Protein AF-A0A2P8GC19-F1 (afdb_monomer_lite)

Foldseek 3Di:
DDDDDDDDPPPDDDDDPVPPPVPPFDDKFPKAWFWKFWDAFFADWPAGKTKIWTPDDDPQWDWDQDPVPGITTIETEGPDDPVRNDGPDIFGWIWIAGSVVCVRTPHDDDGDPRRPDTRYIYGDDTDPDHGD

Sequence (132 aa):
MNMKKHIMPIALGLLALISCKKDKTEPVSEIQCIPAVYLTQYCPTKTETHLVRLLRPTPHATRMEGGSQGEFYVAAVINLPQSLIKRDTIFQLQFHYDPEAEQQNKAVGYCNANIAPAKMVVYDGVSESECP

Organism: NCBI:txid1591085

Structure (mmCIF, N/CA/C/O backbone):
data_AF-A0A2P8GC19-F1
#
_entry.id   AF-A0A2P8GC19-F1
#
loop_
_atom_site.group_PDB
_atom_site.id
_atom_site.type_symbol
_atom_site.label_atom_id
_atom_site.label_alt_id
_atom_site.label_comp_id
_atom_site.label_asym_id
_atom_site.label_entity_id
_atom_site.label_seq_id
_atom_site.pdbx_PDB_ins_code
_atom_site.Cartn_x
_atom_site.Cartn_y
_atom_site.Cartn_z
_atom_site.occupancy
_atom_site.B_iso_or_equiv
_atom_site.auth_seq_id
_atom_site.auth_comp_id
_atom_site.auth_asym_id
_atom_site.auth_atom_id
_atom_site.pdbx_PDB_model_num
ATOM 1 N N . MET A 1 1 ? -23.310 72.556 46.664 1.00 40.69 1 MET A N 1
ATOM 2 C CA . MET A 1 1 ? -21.852 72.636 46.439 1.00 40.69 1 MET A CA 1
ATOM 3 C C . MET A 1 1 ? -21.411 71.355 45.754 1.00 40.69 1 MET A C 1
ATOM 5 O O . MET A 1 1 ? -21.864 70.291 46.147 1.00 40.69 1 MET A O 1
ATOM 9 N N . ASN A 1 2 ? -20.648 71.511 44.674 1.00 38.38 2 ASN A N 1
ATOM 10 C CA . ASN A 1 2 ? -20.207 70.491 43.721 1.00 38.38 2 ASN A CA 1
ATOM 11 C C . ASN A 1 2 ? -19.655 69.210 44.352 1.00 38.38 2 ASN A C 1
ATOM 13 O O . ASN A 1 2 ? -18.828 69.306 45.247 1.00 38.38 2 ASN A O 1
ATOM 17 N N . MET A 1 3 ? -19.927 68.060 43.729 1.00 40.34 3 MET A N 1
ATOM 18 C CA . MET A 1 3 ? -18.849 67.117 43.426 1.00 40.34 3 MET A CA 1
ATOM 19 C C . MET A 1 3 ? -19.140 66.364 42.123 1.00 40.34 3 MET A C 1
ATOM 21 O O . MET A 1 3 ? -20.207 65.792 41.911 1.00 40.34 3 MET A O 1
ATOM 25 N N . LYS A 1 4 ? -18.172 66.489 41.214 1.00 42.19 4 LYS A N 1
ATOM 26 C CA . LYS A 1 4 ? -18.162 66.032 39.825 1.00 42.19 4 LYS A CA 1
ATOM 27 C C . LYS A 1 4 ? -18.142 64.503 39.763 1.00 42.19 4 LYS A C 1
ATOM 29 O O . LYS A 1 4 ? -17.325 63.869 40.423 1.00 42.19 4 LYS A O 1
ATOM 34 N N . LYS A 1 5 ? -18.995 63.922 38.915 1.00 53.16 5 LYS A N 1
ATOM 35 C CA . LYS A 1 5 ? -18.916 62.514 38.506 1.00 53.16 5 LYS A CA 1
ATOM 36 C C . LYS A 1 5 ? -17.783 62.366 37.487 1.00 53.16 5 LYS A C 1
ATOM 38 O O . LYS A 1 5 ? -17.932 62.785 36.344 1.00 53.16 5 LYS A O 1
ATOM 43 N N . HIS A 1 6 ? -16.658 61.794 37.903 1.00 49.38 6 HIS A N 1
ATOM 44 C CA . HIS A 1 6 ? -15.614 61.335 36.989 1.00 49.38 6 HIS A CA 1
ATOM 45 C C . HIS A 1 6 ? -15.958 59.915 36.528 1.00 49.38 6 HIS A C 1
ATOM 47 O O . HIS A 1 6 ? -15.867 58.966 37.300 1.00 49.38 6 HIS A O 1
ATOM 53 N N . ILE A 1 7 ? -16.397 59.785 35.275 1.00 56.47 7 ILE A N 1
ATOM 54 C CA . ILE A 1 7 ? -16.545 58.499 34.589 1.00 56.47 7 ILE A CA 1
ATOM 55 C C . ILE A 1 7 ? -15.191 58.206 33.938 1.00 56.47 7 ILE A C 1
ATOM 57 O O . ILE A 1 7 ? -14.804 58.873 32.983 1.00 56.47 7 ILE A O 1
ATOM 61 N N . MET A 1 8 ? -14.457 57.248 34.495 1.00 49.53 8 MET A N 1
ATOM 62 C CA . MET A 1 8 ? -13.210 56.725 33.940 1.00 49.53 8 MET A CA 1
ATOM 63 C C . MET A 1 8 ? -13.541 55.409 33.225 1.00 49.53 8 MET A C 1
ATOM 65 O O . MET A 1 8 ? -13.888 54.442 33.904 1.00 49.53 8 MET A O 1
ATOM 69 N N .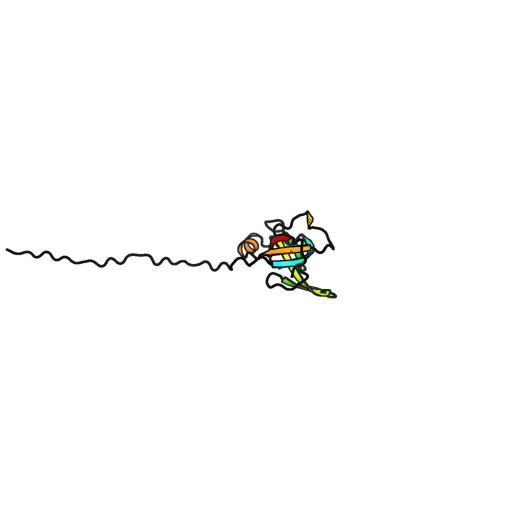 PRO A 1 9 ? -13.493 55.331 31.883 1.00 55.16 9 PRO A N 1
ATOM 70 C CA . PRO A 1 9 ? -13.607 54.052 31.204 1.00 55.16 9 PRO A CA 1
ATOM 71 C C . PRO A 1 9 ? -12.276 53.311 31.367 1.00 55.16 9 PRO A C 1
ATOM 73 O O . PRO A 1 9 ? -11.280 53.627 30.719 1.00 55.16 9 PRO A O 1
ATOM 76 N N . ILE A 1 10 ? -12.254 52.337 32.277 1.00 59.97 10 ILE A N 1
ATOM 77 C CA . ILE A 1 10 ? -11.182 51.348 32.359 1.00 59.97 10 ILE A CA 1
ATOM 78 C C . ILE A 1 10 ? -11.275 50.499 31.090 1.00 59.97 10 ILE A C 1
ATOM 80 O O . ILE A 1 10 ? -12.208 49.717 30.913 1.00 59.97 10 ILE A O 1
ATOM 84 N N . ALA A 1 11 ? -10.305 50.687 30.199 1.00 56.16 11 ALA A N 1
ATOM 85 C CA . ALA A 1 11 ? -10.020 49.777 29.107 1.00 56.16 11 ALA A CA 1
ATOM 86 C C . ALA A 1 11 ? -9.625 48.417 29.701 1.00 56.16 11 ALA A C 1
ATOM 88 O O . ALA A 1 11 ? -8.481 48.212 30.1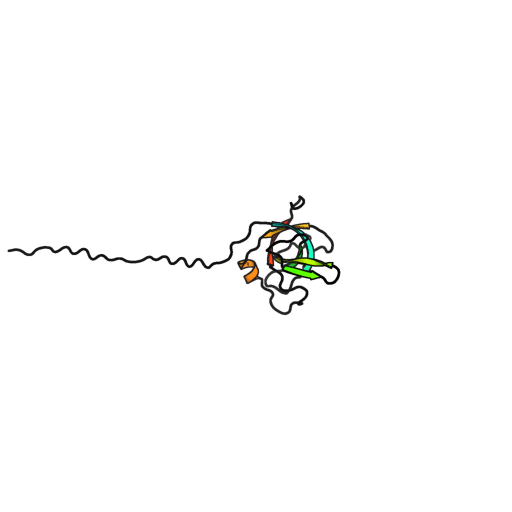01 1.00 56.16 11 ALA A O 1
ATOM 89 N N . LEU A 1 12 ? -10.584 47.497 29.792 1.00 55.00 12 LEU A N 1
ATOM 90 C CA . LEU A 1 12 ? -10.322 46.099 30.110 1.00 55.00 12 LEU A CA 1
ATOM 91 C C . LEU A 1 12 ? -10.239 45.329 28.791 1.00 55.00 12 LEU A C 1
ATOM 93 O O . LEU A 1 12 ? -11.219 44.789 28.284 1.00 55.00 12 LEU A O 1
ATOM 97 N N . GLY A 1 13 ? -9.040 45.334 28.210 1.00 58.22 13 GLY A N 1
ATOM 98 C CA . GLY A 1 13 ? -8.664 44.329 27.232 1.00 58.22 13 GLY A CA 1
ATOM 99 C C . GLY A 1 13 ? -8.640 42.973 27.924 1.00 58.22 13 GLY A C 1
ATOM 100 O O . GLY A 1 13 ? -7.875 42.780 28.864 1.00 58.22 13 GLY A O 1
ATOM 101 N N . LEU A 1 14 ? -9.467 42.036 27.469 1.00 52.69 14 LEU A N 1
ATOM 102 C CA . LEU A 1 14 ? -9.323 40.637 27.837 1.00 52.69 14 LEU A CA 1
ATOM 103 C C . LEU A 1 14 ? -9.653 39.731 26.648 1.00 52.69 14 LEU A C 1
ATOM 105 O O . LEU A 1 14 ? -10.784 39.662 26.186 1.00 52.69 14 LEU A O 1
ATOM 109 N N . LEU A 1 15 ? -8.599 39.027 26.231 1.00 54.28 15 LEU A N 1
ATOM 110 C CA . LEU A 1 15 ? -8.582 37.626 25.827 1.00 54.28 15 LEU A CA 1
ATOM 111 C C . LEU A 1 15 ? -9.535 37.177 24.710 1.00 54.28 15 LEU A C 1
ATOM 113 O O . LEU A 1 15 ? -10.688 36.845 24.944 1.00 54.28 15 LEU A O 1
ATOM 117 N N . ALA A 1 16 ? -8.947 36.908 23.545 1.00 54.78 16 ALA A N 1
ATOM 118 C CA . ALA A 1 16 ? -8.634 35.521 23.196 1.00 54.78 16 ALA A CA 1
ATOM 119 C C . ALA A 1 16 ? -7.670 35.503 22.002 1.00 54.78 16 ALA A C 1
ATOM 121 O O . ALA A 1 16 ? -8.078 35.496 20.843 1.00 54.78 16 ALA A O 1
ATOM 122 N N . LEU A 1 17 ? -6.365 35.453 22.282 1.00 54.84 17 LEU A N 1
ATOM 123 C CA . LEU A 1 17 ? -5.440 34.816 21.350 1.00 54.84 17 LEU A CA 1
ATOM 124 C C . LEU A 1 17 ? -5.803 33.331 21.361 1.00 54.84 17 LEU A C 1
ATOM 126 O O . LEU A 1 17 ? -5.276 32.557 22.158 1.00 54.84 17 LEU A O 1
ATOM 130 N N . ILE A 1 18 ? -6.758 32.956 20.510 1.00 56.91 18 ILE A N 1
ATOM 131 C CA . ILE A 1 18 ? -7.011 31.571 20.134 1.00 56.91 18 ILE A CA 1
ATOM 132 C C . ILE A 1 18 ? -5.753 31.144 19.384 1.00 56.91 18 ILE A C 1
ATOM 134 O O . ILE A 1 18 ? -5.638 31.271 18.167 1.00 56.91 18 ILE A O 1
ATOM 138 N N . SER A 1 19 ? -4.745 30.726 20.144 1.00 53.16 19 SER A N 1
ATOM 139 C CA . SER A 1 19 ? -3.579 30.046 19.618 1.00 53.16 19 SER A CA 1
ATOM 140 C C . SER A 1 19 ? -4.069 28.677 19.158 1.00 53.16 19 SER A C 1
ATOM 142 O O . SER A 1 19 ? -3.945 27.680 19.863 1.00 53.16 19 SER A O 1
ATOM 144 N N . CYS A 1 20 ? -4.682 28.636 17.972 1.00 56.41 20 CYS A N 1
ATOM 145 C CA . CYS A 1 20 ? -4.744 27.430 17.171 1.00 56.41 20 CYS A CA 1
ATOM 146 C C . CYS A 1 20 ? -3.296 27.074 16.842 1.00 56.41 20 CYS A C 1
ATOM 148 O O . CYS A 1 20 ? -2.780 27.403 15.773 1.00 56.41 20 CYS A O 1
ATOM 150 N N . LYS A 1 21 ? -2.619 26.393 17.768 1.00 47.88 21 LYS A N 1
ATOM 151 C CA . LYS A 1 21 ? -1.587 25.448 17.376 1.00 47.88 21 LYS A CA 1
ATOM 152 C C . LYS A 1 21 ? -2.314 24.419 16.520 1.00 47.88 21 LYS A C 1
ATOM 154 O O . LYS A 1 21 ? -2.884 23.469 17.038 1.00 47.88 21 LYS A O 1
ATOM 159 N N . LYS A 1 22 ? -2.383 24.678 15.212 1.00 48.78 22 LYS A N 1
ATOM 160 C CA . LYS A 1 22 ? -2.577 23.623 14.227 1.00 48.78 22 LYS A CA 1
ATOM 161 C C . LYS A 1 22 ? -1.409 22.683 14.468 1.00 48.78 22 LYS A C 1
ATOM 163 O O . LYS A 1 22 ? -0.287 22.997 14.066 1.00 48.78 22 LYS A O 1
ATOM 168 N N . ASP A 1 23 ? -1.664 21.610 15.212 1.00 53.72 23 ASP A N 1
ATOM 169 C CA . ASP A 1 23 ? -0.852 20.412 15.108 1.00 53.72 23 ASP A CA 1
ATOM 170 C C . ASP A 1 23 ? -0.702 20.167 13.613 1.00 53.72 23 ASP A C 1
ATOM 172 O O . ASP A 1 23 ? -1.688 20.091 12.874 1.00 53.72 23 ASP A O 1
ATOM 176 N N . LYS A 1 24 ? 0.538 20.246 13.135 1.00 53.34 24 LYS A N 1
ATOM 177 C CA . LYS A 1 24 ? 0.861 20.093 11.720 1.00 53.34 24 LYS A CA 1
ATOM 178 C C . LYS A 1 24 ? 0.821 18.604 11.400 1.00 53.34 24 LYS A C 1
ATOM 180 O O . LYS A 1 24 ? 1.842 18.026 11.049 1.00 53.34 24 LYS A O 1
ATOM 185 N N . THR A 1 25 ? -0.336 17.983 11.584 1.00 62.44 25 THR A N 1
ATOM 186 C CA . THR A 1 25 ? -0.601 16.679 10.996 1.00 62.44 25 THR A CA 1
ATOM 187 C C . THR A 1 25 ? -0.601 16.905 9.493 1.00 62.44 25 THR A C 1
ATOM 189 O O . THR A 1 25 ? -1.288 17.804 8.996 1.00 62.44 25 THR A O 1
ATOM 192 N N . GLU A 1 26 ? 0.255 16.176 8.780 1.00 78.56 26 GLU A N 1
ATOM 193 C CA . GLU A 1 26 ? 0.230 16.180 7.320 1.00 78.56 26 GLU A CA 1
ATOM 194 C C . GLU A 1 26 ? -1.203 15.860 6.846 1.00 78.56 26 GLU A C 1
ATOM 196 O O . GLU A 1 26 ? -1.919 15.105 7.510 1.00 78.56 26 GLU A O 1
ATOM 201 N N . PRO A 1 27 ? -1.683 16.478 5.757 1.00 87.56 27 PRO A N 1
ATOM 202 C CA . PRO A 1 27 ? -3.030 16.207 5.282 1.00 87.56 27 PRO A CA 1
ATOM 203 C C . PRO A 1 27 ? -3.130 14.775 4.747 1.00 87.56 27 PRO A C 1
ATOM 205 O O . PRO A 1 27 ? -2.181 14.256 4.155 1.00 87.56 27 PRO A O 1
ATOM 208 N N . VAL A 1 28 ? -4.313 14.181 4.901 1.00 92.88 28 VAL A N 1
ATOM 209 C CA . VAL A 1 28 ? -4.697 12.968 4.173 1.00 92.88 28 VAL A CA 1
ATOM 210 C C . VAL A 1 28 ? -4.574 13.243 2.672 1.00 92.88 28 VAL A C 1
ATOM 212 O O . VAL A 1 28 ? -5.027 14.288 2.195 1.00 92.88 28 VAL A O 1
ATOM 215 N N . SER A 1 29 ? -3.920 12.346 1.934 1.00 94.88 29 SER A N 1
ATOM 216 C CA . SER A 1 29 ? -3.761 12.508 0.488 1.00 94.88 29 SER A CA 1
ATOM 217 C C . SER A 1 29 ? -5.080 12.280 -0.249 1.00 94.88 29 SER A C 1
ATOM 219 O O . SER A 1 29 ? -5.991 11.626 0.251 1.00 94.88 29 SER A O 1
ATOM 221 N N . GLU A 1 30 ? -5.153 12.741 -1.495 1.00 96.38 30 GLU A N 1
ATOM 222 C CA . GLU A 1 30 ? -6.181 12.262 -2.421 1.00 96.38 30 GLU A CA 1
ATOM 223 C C . GLU A 1 30 ? -6.022 10.754 -2.681 1.00 96.38 30 GLU A C 1
ATOM 225 O O . GLU A 1 30 ? -4.926 10.194 -2.52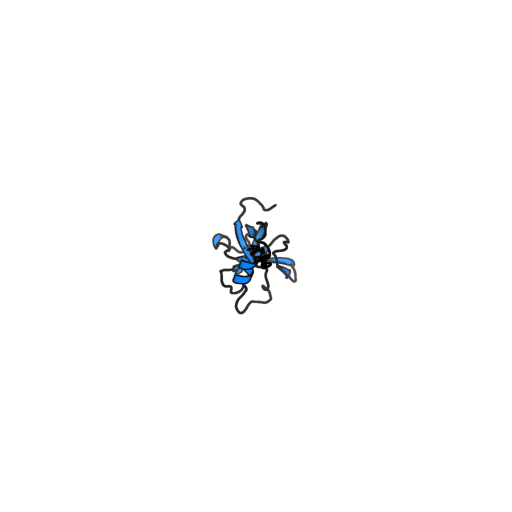3 1.00 96.38 30 GLU A O 1
ATOM 230 N N . ILE A 1 31 ? -7.118 10.111 -3.096 1.00 97.12 31 ILE A N 1
ATOM 231 C CA . ILE A 1 31 ? -7.130 8.699 -3.488 1.00 97.12 31 ILE A CA 1
ATOM 232 C C . ILE A 1 31 ? -6.324 8.531 -4.779 1.00 97.12 31 ILE A C 1
ATOM 234 O O . ILE A 1 31 ? -6.563 9.207 -5.779 1.00 97.12 31 ILE A O 1
ATOM 238 N N . GLN A 1 32 ? -5.392 7.587 -4.770 1.00 97.62 32 GLN A N 1
ATOM 239 C CA . GLN A 1 32 ? -4.599 7.171 -5.920 1.00 97.62 32 GLN A CA 1
ATOM 240 C C . GLN A 1 32 ? -5.053 5.808 -6.412 1.00 97.62 32 GLN A C 1
ATOM 242 O O . GLN A 1 32 ? -5.427 4.952 -5.620 1.00 97.62 32 GLN A O 1
ATOM 247 N N . CYS A 1 33 ? -4.965 5.599 -7.726 1.00 98.12 33 CYS A N 1
ATOM 248 C CA . CYS A 1 33 ? -5.183 4.308 -8.366 1.00 98.12 33 CYS A CA 1
ATOM 249 C C . CYS A 1 33 ? -3.855 3.814 -8.947 1.00 98.12 33 CYS A C 1
ATOM 251 O O . CYS A 1 33 ? -3.283 4.459 -9.833 1.00 98.12 33 CYS A O 1
ATOM 253 N N . ILE A 1 34 ? -3.345 2.677 -8.472 1.00 98.00 34 ILE A N 1
ATOM 254 C CA . ILE A 1 34 ? -2.111 2.080 -8.995 1.00 98.00 34 ILE A CA 1
ATOM 255 C C . ILE A 1 34 ? -2.276 0.563 -9.157 1.00 98.00 34 ILE A C 1
ATOM 257 O O . ILE A 1 34 ? -2.712 -0.102 -8.217 1.00 98.00 34 ILE A O 1
ATOM 261 N N . PRO A 1 35 ? -1.881 -0.020 -10.306 1.00 97.50 35 PRO A N 1
ATOM 262 C CA . PRO A 1 35 ? -1.836 -1.466 -10.446 1.00 97.50 35 PRO A CA 1
ATOM 263 C C . PRO A 1 35 ? -0.818 -2.052 -9.462 1.00 97.50 35 PRO A C 1
ATOM 265 O O . PRO A 1 35 ? 0.327 -1.598 -9.381 1.00 97.50 35 PRO A O 1
ATOM 268 N N . ALA A 1 36 ? -1.239 -3.057 -8.703 1.00 97.38 36 ALA A N 1
ATOM 269 C CA . ALA A 1 36 ? -0.472 -3.635 -7.612 1.00 97.38 36 ALA A CA 1
ATOM 270 C C . ALA A 1 36 ? -0.511 -5.165 -7.637 1.00 97.38 36 ALA A C 1
ATOM 272 O O . ALA A 1 36 ? -1.434 -5.771 -8.179 1.00 97.38 36 ALA A O 1
ATOM 273 N N . VAL A 1 37 ? 0.498 -5.782 -7.023 1.00 96.25 37 VAL A N 1
ATOM 274 C CA . VAL A 1 37 ? 0.578 -7.232 -6.807 1.00 96.25 37 VAL A CA 1
ATOM 275 C C . VAL A 1 37 ? 0.781 -7.497 -5.325 1.00 96.25 37 VAL A C 1
ATOM 277 O O . VAL A 1 37 ? 1.656 -6.899 -4.693 1.00 96.25 37 VAL A O 1
ATOM 280 N N . TYR A 1 38 ? -0.004 -8.413 -4.763 1.00 96.25 38 TYR A N 1
ATOM 281 C CA . TYR A 1 38 ? 0.190 -8.864 -3.390 1.00 96.25 38 TYR A CA 1
ATOM 282 C C . TYR A 1 38 ? 1.508 -9.638 -3.256 1.00 96.25 38 TYR A C 1
ATOM 284 O O . TYR A 1 38 ? 1.763 -10.573 -4.017 1.00 96.25 38 TYR A O 1
ATOM 292 N N . LEU A 1 39 ? 2.324 -9.280 -2.262 1.00 92.75 39 LEU A N 1
ATOM 293 C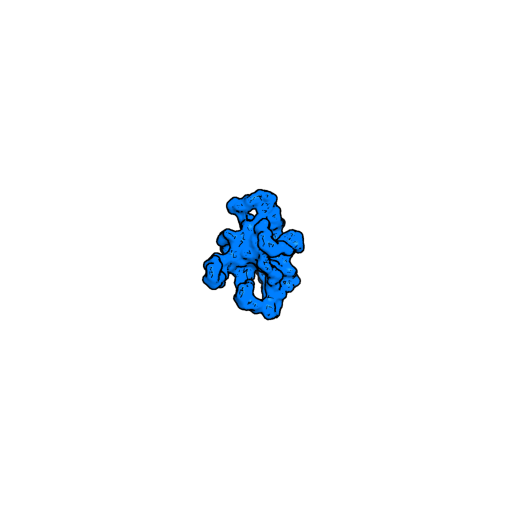 CA . LEU A 1 39 ? 3.565 -9.992 -1.959 1.00 92.75 39 LEU A CA 1
ATOM 294 C C . LEU A 1 39 ? 3.381 -10.924 -0.760 1.00 92.75 39 LEU A C 1
ATOM 296 O O . LEU A 1 39 ? 3.573 -12.139 -0.854 1.00 92.75 39 LEU A O 1
ATOM 300 N N . THR A 1 40 ? 3.039 -10.344 0.388 1.00 93.00 40 THR A N 1
ATOM 301 C CA . THR A 1 40 ? 3.012 -11.050 1.671 1.00 93.00 40 THR A CA 1
ATOM 302 C C . THR A 1 40 ? 2.219 -10.263 2.713 1.00 93.00 40 THR A C 1
ATOM 304 O O . THR A 1 40 ? 1.916 -9.086 2.531 1.00 93.00 40 THR A O 1
ATOM 307 N N . GLN A 1 41 ? 1.896 -10.894 3.840 1.00 93.31 41 GLN A N 1
ATOM 308 C CA . GLN A 1 41 ? 1.537 -10.168 5.053 1.00 93.31 41 GLN A CA 1
ATOM 309 C C . GLN A 1 41 ? 2.714 -9.279 5.474 1.00 93.31 41 GLN A C 1
ATOM 311 O O . GLN A 1 41 ? 3.875 -9.686 5.356 1.00 93.31 41 GLN A O 1
ATOM 316 N N . TYR A 1 42 ? 2.412 -8.058 5.912 1.00 92.81 42 TYR A N 1
ATOM 317 C CA . TYR A 1 42 ? 3.419 -7.128 6.408 1.00 92.81 42 TYR A CA 1
ATOM 318 C C . TYR A 1 42 ? 3.874 -7.508 7.826 1.00 92.81 42 TYR A C 1
ATOM 320 O O . TYR A 1 42 ? 3.396 -8.484 8.409 1.00 92.81 42 TYR A O 1
ATOM 328 N N . CYS A 1 43 ? 4.815 -6.738 8.380 1.00 90.81 43 CYS A N 1
ATOM 329 C CA . CYS A 1 43 ? 5.229 -6.836 9.776 1.00 90.81 43 CYS A CA 1
ATOM 330 C C . CYS A 1 43 ? 4.015 -6.915 10.726 1.00 90.81 43 CYS A C 1
ATOM 332 O O . CYS A 1 43 ? 2.949 -6.373 10.404 1.00 90.81 43 CYS A O 1
ATOM 334 N N . PRO A 1 44 ? 4.172 -7.494 11.931 1.00 91.19 44 PRO A N 1
ATOM 335 C CA . PRO A 1 44 ? 3.128 -7.406 12.940 1.00 91.19 44 PRO A CA 1
ATOM 336 C C . PRO A 1 44 ? 2.817 -5.931 13.219 1.00 91.19 44 PRO A C 1
ATOM 338 O O . PRO A 1 44 ? 3.710 -5.109 13.407 1.00 91.19 44 PRO A O 1
ATOM 341 N N . THR A 1 45 ? 1.543 -5.586 13.163 1.00 92.75 45 THR A N 1
ATOM 342 C CA . THR A 1 45 ? 1.008 -4.221 13.235 1.00 92.75 45 THR A CA 1
ATOM 343 C C . THR A 1 45 ? -0.286 -4.274 14.045 1.00 92.75 45 THR A C 1
ATOM 345 O O . THR A 1 45 ? -0.802 -5.357 14.329 1.00 92.75 45 THR A O 1
ATOM 348 N N . LYS A 1 46 ? -0.804 -3.118 14.476 1.00 92.00 46 LYS A N 1
ATOM 349 C CA . LYS A 1 46 ? -2.052 -3.069 15.257 1.00 92.00 46 LYS A CA 1
ATOM 350 C C . LYS A 1 46 ? -3.255 -3.579 14.455 1.00 92.00 46 LYS A C 1
ATOM 352 O O . LYS A 1 46 ? -4.130 -4.231 15.019 1.00 92.00 46 LYS A O 1
ATOM 357 N N . THR A 1 47 ? -3.276 -3.282 13.161 1.00 92.69 47 THR A N 1
ATOM 358 C CA . THR A 1 47 ? -4.308 -3.710 12.213 1.00 92.69 47 THR A CA 1
ATOM 359 C C . THR A 1 47 ? -3.684 -4.616 11.167 1.00 92.69 47 THR A C 1
ATOM 361 O O . THR A 1 47 ? -2.524 -4.425 10.810 1.00 92.69 47 THR A O 1
ATOM 364 N N . GLU A 1 48 ? -4.445 -5.584 10.655 1.00 91.38 48 GLU A N 1
ATOM 365 C CA . GLU A 1 48 ? -3.975 -6.445 9.574 1.00 91.38 48 GLU A CA 1
ATOM 366 C C . GLU A 1 48 ? -3.481 -5.598 8.388 1.00 91.38 48 GLU A C 1
ATOM 368 O O . GLU A 1 48 ? -4.208 -4.774 7.824 1.00 91.38 48 GLU A O 1
ATOM 373 N N . THR A 1 49 ? -2.203 -5.779 8.060 1.00 95.44 49 THR A N 1
ATOM 374 C CA . THR A 1 49 ? -1.499 -4.999 7.047 1.00 95.44 49 THR A CA 1
ATOM 375 C C . THR A 1 49 ? -0.778 -5.943 6.096 1.00 95.44 49 THR A C 1
ATOM 377 O O . THR A 1 49 ? -0.157 -6.925 6.514 1.00 95.44 49 THR A O 1
ATOM 380 N N . HIS A 1 50 ? -0.821 -5.631 4.805 1.00 95.75 50 HIS A N 1
ATOM 381 C CA . HIS A 1 50 ? -0.244 -6.457 3.751 1.00 95.75 50 HIS A CA 1
ATOM 382 C C . HIS A 1 50 ? 0.752 -5.671 2.914 1.00 95.75 50 HIS A C 1
ATOM 384 O O . HIS A 1 50 ? 0.507 -4.526 2.558 1.00 95.75 50 HIS A O 1
ATOM 390 N N . LEU A 1 51 ? 1.874 -6.292 2.568 1.00 95.38 51 LEU A N 1
ATOM 391 C CA . LEU A 1 51 ? 2.843 -5.702 1.662 1.00 95.38 51 LEU A CA 1
ATOM 392 C C . LEU A 1 51 ? 2.428 -5.986 0.218 1.00 95.38 51 LEU A C 1
ATOM 394 O O . LEU A 1 51 ? 2.262 -7.145 -0.182 1.00 95.38 51 LEU A O 1
ATOM 398 N N . VAL A 1 52 ? 2.318 -4.927 -0.574 1.00 96.25 52 VAL A N 1
ATOM 399 C CA . VAL A 1 52 ? 2.067 -5.004 -2.014 1.00 96.25 52 VAL A CA 1
ATOM 400 C C . VAL A 1 52 ? 3.222 -4.368 -2.776 1.00 96.25 52 VAL A C 1
ATOM 402 O O . VAL A 1 52 ? 3.841 -3.413 -2.304 1.00 96.25 52 VAL A O 1
ATOM 405 N N . ARG A 1 53 ? 3.497 -4.878 -3.976 1.00 95.31 53 ARG A N 1
ATOM 406 C CA . ARG A 1 53 ? 4.328 -4.196 -4.966 1.00 95.31 53 ARG A CA 1
ATOM 407 C C . ARG A 1 53 ? 3.437 -3.285 -5.789 1.00 95.31 53 ARG A C 1
ATOM 409 O O . ARG A 1 53 ? 2.503 -3.763 -6.426 1.00 95.31 53 ARG A O 1
ATOM 416 N N . LEU A 1 54 ? 3.763 -2.003 -5.819 1.00 96.75 54 LEU A N 1
ATOM 417 C CA . LEU A 1 54 ? 3.149 -1.037 -6.715 1.00 96.75 54 LEU A CA 1
ATOM 418 C C . LEU A 1 54 ? 3.897 -1.071 -8.048 1.00 96.75 54 LEU A C 1
ATOM 420 O O . LEU A 1 54 ? 5.124 -0.968 -8.090 1.00 96.75 54 LEU A O 1
ATOM 424 N N . LEU A 1 55 ? 3.163 -1.247 -9.146 1.00 95.50 55 LEU A N 1
ATOM 425 C CA . LEU A 1 55 ? 3.751 -1.353 -10.485 1.00 95.50 55 LEU A CA 1
ATOM 426 C C . LEU A 1 55 ? 4.056 0.019 -11.107 1.00 95.50 55 LEU A C 1
ATOM 428 O O . LEU A 1 55 ? 4.512 0.089 -12.245 1.00 95.50 55 LEU A O 1
ATOM 432 N N . ARG A 1 56 ? 3.830 1.107 -10.358 1.00 94.94 56 ARG A N 1
ATOM 433 C CA . ARG A 1 56 ? 4.181 2.482 -10.728 1.00 94.94 56 ARG A CA 1
ATOM 434 C C . ARG A 1 56 ? 4.721 3.256 -9.522 1.00 94.94 56 ARG A C 1
ATOM 436 O O . ARG A 1 56 ? 4.320 2.960 -8.394 1.00 94.94 56 ARG A O 1
ATOM 443 N N . PRO A 1 57 ? 5.613 4.238 -9.741 1.00 94.62 57 PRO A N 1
ATOM 444 C CA . PRO A 1 57 ? 6.138 5.078 -8.672 1.00 94.62 57 PRO A CA 1
ATOM 445 C C . PRO A 1 57 ? 5.048 5.964 -8.057 1.00 94.62 57 PRO A C 1
ATOM 447 O O . PRO A 1 57 ? 4.162 6.458 -8.749 1.00 94.62 57 PRO A O 1
ATOM 450 N N . THR A 1 58 ? 5.154 6.211 -6.753 1.00 94.88 58 THR A N 1
ATOM 451 C CA . THR A 1 58 ? 4.323 7.172 -6.011 1.00 94.88 58 THR A CA 1
ATOM 452 C C . THR A 1 58 ? 5.096 7.685 -4.794 1.00 94.88 58 THR A C 1
ATOM 454 O O . THR A 1 58 ? 5.891 6.931 -4.219 1.00 94.88 58 THR A O 1
ATOM 457 N N . PRO A 1 59 ? 4.882 8.942 -4.354 1.00 95.12 59 PRO A N 1
ATOM 458 C CA . PRO A 1 59 ? 5.467 9.444 -3.113 1.00 95.12 59 PRO A CA 1
ATOM 459 C C . PRO A 1 59 ? 5.023 8.668 -1.863 1.00 95.12 59 PRO A C 1
ATOM 461 O O . PRO A 1 59 ? 5.672 8.805 -0.828 1.00 95.12 59 PRO A O 1
ATOM 464 N N . HIS A 1 60 ? 3.971 7.845 -1.932 1.00 96.00 60 HIS A N 1
ATOM 465 C CA . HIS A 1 60 ? 3.481 7.036 -0.803 1.00 96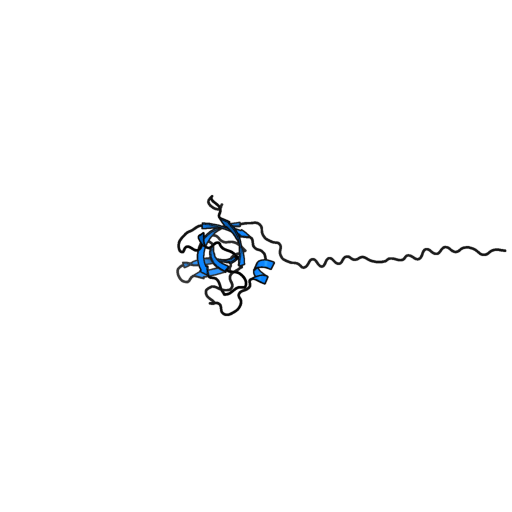.00 60 HIS A CA 1
ATOM 466 C C . HIS A 1 60 ? 3.962 5.581 -0.839 1.00 96.00 60 HIS A C 1
ATOM 468 O O . HIS A 1 60 ? 3.430 4.733 -0.132 1.00 96.00 60 HIS A O 1
ATOM 474 N N . ALA A 1 61 ? 4.994 5.296 -1.634 1.00 95.50 61 ALA A N 1
ATOM 475 C CA . ALA A 1 61 ? 5.688 4.018 -1.632 1.00 95.50 61 ALA A CA 1
ATOM 476 C C . ALA A 1 61 ? 7.074 4.137 -0.999 1.00 95.50 61 ALA A C 1
ATOM 478 O O . ALA A 1 61 ? 7.731 5.179 -1.074 1.00 95.50 61 ALA A O 1
ATOM 479 N N . THR A 1 62 ? 7.561 3.027 -0.455 1.00 94.62 62 THR A N 1
ATOM 480 C CA . THR A 1 62 ? 8.989 2.832 -0.210 1.00 94.62 62 THR A CA 1
ATOM 481 C C . THR A 1 62 ? 9.630 2.282 -1.476 1.00 94.62 62 THR A C 1
ATOM 483 O O . THR A 1 62 ? 9.206 1.255 -2.007 1.00 94.62 62 THR A O 1
ATOM 486 N N . ARG A 1 63 ? 10.680 2.954 -1.948 1.00 92.62 63 ARG A N 1
ATOM 487 C CA . ARG A 1 63 ? 11.552 2.434 -3.002 1.00 92.62 63 ARG A CA 1
ATOM 488 C C . ARG A 1 63 ? 12.516 1.410 -2.408 1.00 92.62 63 ARG A C 1
ATOM 490 O O . ARG A 1 63 ? 13.192 1.712 -1.427 1.00 92.62 63 ARG A O 1
ATOM 497 N N . MET A 1 64 ? 12.601 0.236 -3.018 1.00 88.44 64 MET A N 1
ATOM 498 C CA . MET A 1 64 ? 13.504 -0.847 -2.636 1.00 88.44 64 MET A CA 1
ATOM 499 C C . MET A 1 64 ? 14.365 -1.269 -3.823 1.00 88.44 64 MET A C 1
ATOM 501 O O . MET A 1 64 ? 13.931 -1.202 -4.972 1.00 88.44 64 MET A O 1
ATOM 505 N N . GLU A 1 65 ? 15.581 -1.724 -3.542 1.00 84.94 65 GLU A N 1
ATOM 506 C CA . GLU A 1 65 ? 16.474 -2.301 -4.545 1.00 84.94 65 GLU A CA 1
ATOM 507 C C . GLU A 1 65 ? 16.315 -3.823 -4.544 1.00 84.94 65 GLU A C 1
ATOM 509 O O . GLU A 1 65 ? 16.555 -4.492 -3.538 1.00 84.94 65 GLU A O 1
ATOM 514 N N . GLY A 1 66 ? 15.874 -4.388 -5.666 1.00 73.88 66 GLY A N 1
ATOM 515 C CA . GLY A 1 66 ? 15.795 -5.828 -5.870 1.00 73.88 66 GLY A CA 1
ATOM 516 C C . GLY A 1 66 ? 16.991 -6.279 -6.683 1.00 73.88 66 GLY A C 1
ATOM 517 O O . GLY A 1 66 ? 17.043 -5.977 -7.867 1.00 73.88 66 GLY A O 1
ATOM 518 N N . GLY A 1 67 ? 17.924 -7.018 -6.073 1.00 74.56 67 GLY A N 1
ATOM 519 C CA . GLY A 1 67 ? 19.220 -7.383 -6.669 1.00 74.56 67 GLY A CA 1
ATOM 520 C C . GLY A 1 67 ? 19.211 -7.557 -8.196 1.00 74.56 67 GLY A C 1
ATOM 521 O O . GLY A 1 67 ? 19.746 -6.719 -8.911 1.00 74.56 67 GLY A O 1
ATOM 522 N N . SER A 1 68 ? 18.562 -8.607 -8.711 1.00 70.00 68 SER A N 1
ATOM 523 C CA . SER A 1 68 ? 18.459 -8.869 -10.159 1.00 70.00 68 SER A CA 1
ATOM 524 C C . SER A 1 68 ? 17.250 -8.228 -10.856 1.00 70.00 68 SER A C 1
ATOM 526 O O . SER A 1 68 ? 17.191 -8.236 -12.082 1.00 70.00 68 SER A O 1
ATOM 528 N N . GLN A 1 69 ? 16.275 -7.708 -10.105 1.00 67.38 69 GLN A N 1
ATOM 529 C CA . GLN A 1 69 ? 15.002 -7.194 -10.633 1.00 67.38 69 GLN A CA 1
ATOM 530 C C . GLN A 1 69 ? 14.970 -5.664 -10.784 1.00 67.38 69 GLN A C 1
ATOM 532 O O . GLN A 1 69 ? 13.969 -5.126 -11.256 1.00 67.38 69 GLN A O 1
ATOM 537 N N . GLY A 1 70 ? 16.049 -4.973 -10.410 1.00 84.12 70 GLY A N 1
ATOM 538 C CA . GLY A 1 70 ? 16.112 -3.514 -10.398 1.00 84.12 70 GLY A CA 1
ATOM 539 C C . GLY A 1 70 ? 15.351 -2.900 -9.221 1.00 84.12 70 GLY A C 1
ATOM 540 O O . GLY A 1 70 ? 15.008 -3.577 -8.249 1.00 84.12 70 GLY A O 1
ATOM 541 N N . GLU A 1 71 ? 15.108 -1.592 -9.285 1.00 88.44 71 GLU A N 1
ATOM 542 C CA . GLU A 1 71 ? 14.304 -0.902 -8.276 1.00 88.44 71 GLU A CA 1
ATOM 543 C C . GLU A 1 71 ? 12.818 -1.277 -8.382 1.00 88.44 71 GLU A C 1
ATOM 545 O O . GLU A 1 71 ? 12.270 -1.488 -9.465 1.00 88.44 71 GLU A O 1
ATOM 550 N N . PHE A 1 72 ? 12.146 -1.367 -7.238 1.00 91.25 72 PHE A N 1
ATOM 551 C CA . PHE A 1 72 ? 10.705 -1.578 -7.164 1.00 91.25 72 PHE A CA 1
ATOM 552 C C . PHE A 1 72 ? 10.096 -0.775 -6.014 1.00 91.25 72 PHE A C 1
ATOM 554 O O . PHE A 1 72 ? 10.787 -0.336 -5.096 1.00 91.25 72 PHE A O 1
ATOM 561 N N . TYR A 1 73 ? 8.783 -0.568 -6.076 1.00 94.44 73 TYR A N 1
ATOM 562 C CA . TYR A 1 73 ? 8.042 0.244 -5.118 1.00 94.44 73 TYR A CA 1
ATOM 563 C C . TYR A 1 73 ? 7.108 -0.649 -4.314 1.00 94.44 73 TYR A C 1
ATOM 565 O O . TYR A 1 73 ? 6.374 -1.455 -4.889 1.00 94.44 73 TYR A O 1
ATOM 573 N N . VAL A 1 74 ? 7.130 -0.513 -2.992 1.00 95.44 74 VAL A N 1
ATOM 574 C CA . VAL A 1 74 ? 6.236 -1.250 -2.094 1.00 95.44 74 VAL A CA 1
ATOM 575 C C . VAL A 1 74 ? 5.453 -0.318 -1.192 1.00 95.44 74 VAL A C 1
ATOM 577 O O . VAL A 1 74 ? 5.931 0.756 -0.825 1.00 95.44 74 VAL A O 1
ATOM 580 N N . ALA A 1 75 ? 4.267 -0.764 -0.800 1.00 97.06 75 ALA A N 1
ATOM 581 C CA . ALA A 1 75 ? 3.464 -0.126 0.230 1.00 97.06 75 ALA A CA 1
ATOM 582 C C . ALA A 1 75 ? 2.882 -1.188 1.168 1.00 97.06 75 ALA A C 1
ATOM 584 O O . ALA A 1 75 ? 2.563 -2.305 0.750 1.00 97.06 75 ALA A O 1
ATOM 585 N N . ALA A 1 76 ? 2.760 -0.833 2.441 1.00 96.69 76 ALA A N 1
ATOM 586 C CA . ALA A 1 76 ? 2.064 -1.614 3.448 1.00 96.69 76 ALA A CA 1
ATOM 587 C C . ALA A 1 76 ? 0.601 -1.145 3.505 1.00 96.69 76 ALA A C 1
ATOM 589 O O . ALA A 1 76 ? 0.298 -0.062 3.994 1.00 96.69 76 ALA A O 1
ATOM 590 N N . VAL A 1 77 ? -0.310 -1.940 2.955 1.00 97.69 77 VAL A N 1
ATOM 591 C CA . VAL A 1 77 ? -1.727 -1.599 2.817 1.00 97.69 77 VAL A CA 1
ATOM 592 C C . VAL A 1 77 ? -2.492 -2.065 4.047 1.00 97.69 77 VAL A C 1
ATOM 594 O O . VAL A 1 77 ? -2.551 -3.264 4.334 1.00 97.69 77 VAL A O 1
ATOM 597 N N . ILE A 1 78 ? -3.078 -1.111 4.763 1.00 97.50 78 ILE A N 1
ATOM 598 C CA . ILE A 1 78 ? -3.942 -1.338 5.920 1.00 97.50 78 ILE A CA 1
ATOM 599 C C . ILE A 1 78 ? -5.328 -1.764 5.415 1.00 97.50 78 ILE A C 1
ATOM 601 O O . ILE A 1 78 ? -5.869 -1.133 4.505 1.00 97.50 78 ILE A O 1
ATOM 605 N N . ASN A 1 79 ? -5.912 -2.802 6.027 1.00 95.19 79 ASN A N 1
ATOM 606 C CA . ASN A 1 79 ? -7.260 -3.308 5.720 1.00 95.19 79 ASN A CA 1
ATOM 607 C C . ASN A 1 79 ? -7.460 -3.796 4.271 1.00 95.19 79 ASN A C 1
ATOM 609 O O . ASN A 1 79 ? -8.551 -3.662 3.716 1.00 95.19 79 ASN A O 1
ATOM 613 N N . LEU A 1 80 ? -6.433 -4.385 3.647 1.00 96.44 80 LEU A N 1
ATOM 614 C CA . LEU A 1 80 ? -6.595 -5.013 2.332 1.00 96.44 80 LEU A CA 1
ATOM 615 C C . LEU A 1 80 ? -7.559 -6.220 2.432 1.00 96.44 80 LEU A C 1
ATOM 617 O O . LEU A 1 80 ? -7.295 -7.136 3.212 1.00 96.44 80 LEU A O 1
ATOM 621 N N . PRO A 1 81 ? -8.646 -6.281 1.640 1.00 94.50 81 PRO A N 1
ATOM 622 C CA . PRO A 1 81 ? -9.580 -7.401 1.690 1.00 94.50 81 PRO A CA 1
ATOM 623 C C . PRO A 1 81 ? -8.936 -8.744 1.335 1.00 94.50 81 PRO A C 1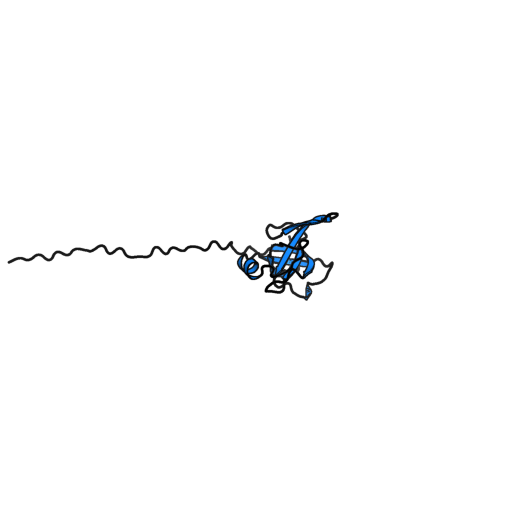
ATOM 625 O O . PRO A 1 81 ? -8.199 -8.859 0.353 1.00 94.50 81 PRO A O 1
ATOM 628 N N . GLN A 1 82 ? -9.325 -9.799 2.058 1.00 92.94 82 GLN A N 1
ATOM 629 C CA . GLN A 1 82 ? -8.854 -11.177 1.839 1.00 92.94 82 GLN A CA 1
ATOM 630 C C . GLN A 1 82 ? -9.067 -11.673 0.396 1.00 92.94 82 GLN A C 1
ATOM 632 O O . GLN A 1 82 ? -8.278 -12.461 -0.119 1.00 92.94 82 GLN A O 1
ATOM 637 N N . SER A 1 83 ? -10.093 -11.176 -0.306 1.00 92.12 83 SER A N 1
ATOM 638 C CA . SER A 1 83 ? -10.358 -11.511 -1.713 1.00 92.12 83 SER A CA 1
ATOM 639 C C . SER A 1 83 ? -9.234 -11.103 -2.675 1.00 92.12 83 SER A C 1
ATOM 641 O O . SER A 1 83 ? -9.132 -11.686 -3.759 1.00 92.12 83 SER A O 1
ATOM 643 N N . LEU A 1 84 ? -8.405 -10.127 -2.287 1.00 91.12 84 LEU A N 1
ATOM 644 C CA . LEU A 1 84 ? -7.273 -9.601 -3.058 1.00 91.12 84 LEU A CA 1
ATOM 645 C C . LEU A 1 84 ? -5.927 -10.215 -2.643 1.00 91.12 84 LEU A C 1
ATOM 647 O O . LEU A 1 84 ? -4.910 -9.966 -3.287 1.00 91.12 84 LEU A O 1
ATOM 651 N N . ILE A 1 85 ? -5.907 -11.056 -1.604 1.00 90.62 85 ILE A N 1
ATOM 652 C CA . ILE A 1 85 ? -4.714 -11.769 -1.128 1.00 90.62 85 ILE A CA 1
ATOM 653 C C . ILE A 1 85 ? -4.485 -12.994 -2.019 1.00 90.62 85 ILE A C 1
ATOM 655 O O . ILE A 1 85 ? -4.662 -14.149 -1.634 1.00 90.62 85 ILE A O 1
ATOM 659 N N . LYS A 1 86 ? -4.127 -12.728 -3.274 1.00 88.94 86 LYS A N 1
ATOM 660 C CA . LYS A 1 86 ? -3.791 -13.737 -4.278 1.00 88.94 86 LYS A CA 1
ATOM 661 C C . LYS A 1 86 ? -2.435 -13.383 -4.859 1.00 88.94 86 LYS A C 1
ATOM 663 O O . LYS A 1 86 ? -2.261 -12.310 -5.434 1.00 88.94 86 LYS A O 1
ATOM 668 N N . ARG A 1 87 ? -1.463 -14.279 -4.684 1.00 75.62 87 ARG A N 1
ATOM 669 C CA . ARG A 1 87 ? -0.145 -14.115 -5.307 1.00 75.62 87 ARG A CA 1
ATOM 670 C C . ARG A 1 87 ? -0.299 -14.068 -6.829 1.00 75.62 87 ARG A C 1
ATOM 672 O O . ARG A 1 87 ? -1.223 -14.662 -7.381 1.00 75.62 87 ARG A O 1
ATOM 679 N N . ASP A 1 88 ? 0.588 -13.315 -7.472 1.00 80.50 88 ASP A N 1
ATOM 680 C CA . ASP A 1 88 ? 0.730 -13.242 -8.932 1.00 80.50 88 ASP A CA 1
ATOM 681 C C . ASP A 1 88 ? -0.493 -12.707 -9.704 1.00 80.50 88 ASP A C 1
ATOM 683 O O . ASP A 1 88 ? -0.561 -12.825 -10.925 1.00 80.50 88 ASP A O 1
ATOM 687 N N . THR A 1 89 ? -1.453 -12.076 -9.018 1.00 91.94 89 THR A N 1
ATOM 688 C CA . THR A 1 89 ? -2.587 -11.386 -9.652 1.00 91.94 89 THR A CA 1
ATOM 689 C C . THR A 1 89 ? -2.415 -9.877 -9.533 1.00 91.94 89 THR A C 1
ATOM 691 O O . THR A 1 89 ? -2.231 -9.355 -8.433 1.00 91.94 89 THR A O 1
ATOM 694 N N . ILE A 1 90 ? -2.493 -9.177 -10.667 1.00 96.12 90 ILE A N 1
ATOM 695 C CA . ILE A 1 90 ? -2.512 -7.712 -10.698 1.00 96.12 90 ILE A CA 1
ATOM 696 C C . ILE A 1 90 ? -3.932 -7.234 -10.387 1.00 96.12 90 ILE A C 1
ATOM 698 O O . ILE A 1 90 ? -4.893 -7.717 -10.984 1.00 96.12 90 ILE A O 1
ATOM 702 N N . PHE A 1 91 ? -4.062 -6.265 -9.485 1.00 96.62 91 PHE A N 1
ATOM 703 C CA . PHE A 1 91 ? -5.320 -5.572 -9.209 1.00 96.62 91 PHE A CA 1
ATOM 704 C C . PHE A 1 91 ? -5.117 -4.055 -9.195 1.00 96.62 91 PHE A C 1
ATOM 706 O O . PHE A 1 91 ? -4.028 -3.563 -8.903 1.00 96.62 91 PHE A O 1
ATOM 713 N N . GLN A 1 92 ? -6.168 -3.310 -9.536 1.00 97.44 92 GLN A N 1
ATOM 714 C CA . GLN A 1 92 ? -6.146 -1.852 -9.654 1.00 97.44 92 GLN A CA 1
ATOM 715 C C . GLN A 1 92 ? -6.415 -1.225 -8.278 1.00 97.44 92 GLN A C 1
ATOM 717 O O . GLN A 1 92 ? -7.553 -0.892 -7.956 1.00 97.44 92 GLN A O 1
ATOM 722 N N . LEU A 1 93 ? -5.391 -1.156 -7.423 1.00 98.25 93 LEU A N 1
ATOM 723 C CA . LEU A 1 93 ? -5.527 -0.726 -6.030 1.00 98.25 93 LEU A CA 1
ATOM 724 C C . LEU A 1 93 ? -5.881 0.761 -5.947 1.00 98.25 93 LEU A C 1
ATOM 726 O O . LEU A 1 93 ? -5.133 1.596 -6.456 1.00 98.25 93 LEU A O 1
ATOM 730 N N . GLN A 1 94 ? -6.964 1.076 -5.235 1.00 98.44 94 GLN A N 1
ATOM 731 C CA . GLN A 1 94 ? -7.287 2.430 -4.798 1.00 98.44 94 GLN A CA 1
ATOM 732 C C . GLN A 1 94 ? -6.894 2.612 -3.330 1.00 98.44 94 GLN A C 1
ATOM 734 O O . GLN A 1 94 ? -7.255 1.788 -2.484 1.00 98.44 94 GLN A O 1
ATOM 739 N N . PHE A 1 95 ? -6.133 3.664 -3.036 1.00 98.38 95 PHE A N 1
ATOM 740 C CA . PHE A 1 95 ? -5.646 3.946 -1.686 1.00 98.38 95 PHE A CA 1
ATOM 741 C C . PHE A 1 95 ? -5.403 5.438 -1.454 1.00 98.38 95 PHE A C 1
ATOM 743 O O . PHE A 1 95 ? -5.103 6.175 -2.395 1.00 98.38 95 PHE A O 1
ATOM 750 N N . HIS A 1 96 ? -5.388 5.851 -0.192 1.00 98.25 96 HIS A N 1
ATOM 751 C CA . HIS A 1 96 ? -4.873 7.144 0.244 1.00 98.25 96 HIS A CA 1
ATOM 752 C C . HIS A 1 96 ? -3.789 6.974 1.311 1.00 98.25 96 HIS A C 1
ATOM 754 O O . HIS A 1 96 ? -3.659 5.937 1.966 1.00 98.25 96 HIS A O 1
ATOM 760 N N . TYR A 1 97 ? -2.978 8.009 1.481 1.00 97.56 97 TYR A N 1
ATOM 761 C CA . TYR A 1 97 ? -2.043 8.127 2.586 1.00 97.56 97 TYR A CA 1
ATOM 762 C C . TYR A 1 97 ? -2.681 8.938 3.709 1.00 97.56 97 TYR A C 1
ATOM 764 O O . TYR A 1 97 ? -3.106 10.073 3.498 1.00 97.56 97 TYR A O 1
ATOM 772 N N . ASP A 1 98 ? -2.713 8.349 4.899 1.00 96.94 98 ASP A N 1
ATOM 773 C CA . ASP A 1 98 ? -3.125 8.995 6.138 1.00 96.94 98 ASP A CA 1
ATOM 774 C C . ASP A 1 98 ? -1.977 8.855 7.162 1.00 96.94 98 ASP A C 1
ATOM 776 O O . ASP A 1 98 ? -1.701 7.742 7.630 1.00 96.94 98 ASP A O 1
ATOM 780 N N . PRO A 1 99 ? -1.290 9.960 7.517 1.00 94.44 99 PRO A N 1
ATOM 781 C CA . PRO A 1 99 ? -0.193 9.942 8.484 1.00 94.44 99 PRO A CA 1
ATOM 782 C C . PRO A 1 99 ? -0.620 9.464 9.873 1.00 94.44 99 PRO A C 1
ATOM 784 O O . PRO A 1 99 ? 0.186 8.880 10.602 1.00 94.44 99 PRO A O 1
ATOM 787 N N . GLU A 1 100 ? -1.870 9.716 10.268 1.00 95.25 100 GLU A N 1
ATOM 788 C CA . GLU A 1 100 ? -2.390 9.244 11.545 1.00 95.25 100 GLU A CA 1
ATOM 789 C C . GLU A 1 100 ? -2.582 7.727 11.502 1.00 95.25 100 GLU A C 1
ATOM 791 O O . GLU A 1 100 ? -2.119 7.025 12.406 1.00 95.25 100 GLU A O 1
ATOM 796 N N . ALA A 1 101 ? -3.172 7.200 10.425 1.00 94.94 101 ALA A N 1
ATOM 797 C CA . ALA A 1 101 ? -3.319 5.760 10.235 1.00 94.94 101 ALA A CA 1
ATOM 798 C C . ALA A 1 101 ? -1.959 5.042 10.204 1.00 94.94 101 ALA A C 1
ATOM 800 O O . ALA A 1 101 ? -1.807 4.009 10.861 1.00 94.94 101 ALA A O 1
ATOM 801 N N . GLU A 1 102 ? -0.955 5.592 9.512 1.00 94.62 102 GLU A N 1
ATOM 802 C CA . GLU A 1 102 ? 0.412 5.055 9.521 1.00 94.62 102 GLU A CA 1
ATOM 803 C C . GLU A 1 102 ? 1.008 5.079 10.934 1.00 94.62 102 GLU A C 1
ATOM 805 O O . GLU A 1 102 ? 1.518 4.067 11.418 1.00 94.62 102 GLU A O 1
ATOM 810 N N . GLN A 1 103 ? 0.900 6.207 11.643 1.00 93.00 103 GLN A N 1
ATOM 811 C CA . GLN A 1 103 ? 1.416 6.349 13.003 1.00 93.00 103 GLN A CA 1
ATOM 812 C C . GLN A 1 103 ? 0.763 5.361 13.983 1.00 93.00 103 GLN A C 1
ATOM 814 O O . GLN A 1 103 ? 1.454 4.809 14.843 1.00 93.00 103 GLN A O 1
ATOM 819 N N . GLN A 1 104 ? -0.543 5.119 13.858 1.00 93.31 104 GLN A N 1
ATOM 820 C CA . GLN A 1 104 ? -1.292 4.184 14.701 1.00 93.31 104 GLN A CA 1
ATOM 821 C C . GLN A 1 104 ? -1.016 2.710 14.369 1.00 93.31 104 GLN A C 1
ATOM 823 O O . GLN A 1 104 ? -1.205 1.849 15.233 1.00 93.31 104 GLN A O 1
ATOM 828 N N . ASN A 1 105 ? -0.578 2.416 13.142 1.00 91.69 105 ASN A N 1
ATOM 829 C CA . ASN A 1 105 ? -0.350 1.059 12.649 1.00 91.69 105 ASN A CA 1
ATOM 830 C C . ASN A 1 105 ? 1.123 0.724 12.422 1.00 91.69 105 ASN A C 1
ATOM 832 O O . ASN A 1 105 ? 1.407 -0.300 11.810 1.00 91.69 105 ASN A O 1
ATOM 836 N N . LYS A 1 106 ? 2.060 1.523 12.947 1.00 87.38 106 LYS A N 1
ATOM 837 C CA . LYS A 1 106 ? 3.497 1.226 12.875 1.00 87.38 106 LYS A CA 1
ATOM 838 C C . LYS A 1 106 ? 3.798 -0.226 13.253 1.00 87.38 106 LYS A C 1
ATOM 840 O O . LYS A 1 106 ? 3.183 -0.786 14.162 1.00 87.38 106 LYS A O 1
ATOM 845 N N . ALA A 1 107 ? 4.773 -0.815 12.561 1.00 83.75 107 ALA A N 1
ATOM 846 C CA . ALA A 1 107 ? 5.245 -2.164 12.846 1.00 83.75 107 ALA A CA 1
ATOM 847 C C . ALA A 1 107 ? 5.642 -2.296 14.325 1.00 83.75 107 ALA A C 1
ATOM 849 O O . ALA A 1 107 ? 6.478 -1.543 14.828 1.00 83.75 107 ALA A O 1
ATOM 850 N N . VAL A 1 108 ? 5.033 -3.260 15.011 1.00 78.62 108 VAL A N 1
ATOM 851 C CA . VAL A 1 108 ? 5.326 -3.633 16.393 1.00 78.62 108 VAL A CA 1
ATOM 852 C C . VAL A 1 108 ? 6.055 -4.977 16.393 1.00 78.62 108 VAL A C 1
ATOM 854 O O . VAL A 1 108 ? 5.586 -5.958 15.830 1.00 78.62 108 VAL A O 1
ATOM 857 N N . GLY A 1 109 ? 7.228 -5.045 17.021 1.00 78.62 109 GLY A N 1
ATOM 858 C CA . GLY A 1 109 ? 8.007 -6.285 17.117 1.00 78.62 109 GLY A CA 1
ATOM 859 C C . GLY A 1 109 ? 8.970 -6.535 15.951 1.00 78.62 109 GLY A C 1
ATOM 860 O O . GLY A 1 109 ? 9.399 -5.609 15.264 1.00 78.62 109 GLY A O 1
ATOM 861 N N . TYR A 1 110 ? 9.385 -7.796 15.786 1.00 77.88 110 TYR A N 1
ATOM 862 C CA . TYR A 1 110 ? 10.393 -8.169 14.792 1.00 77.88 110 TYR A CA 1
ATOM 863 C C . TYR A 1 110 ? 9.826 -8.064 13.377 1.00 77.88 110 TYR A C 1
ATOM 865 O O . TYR A 1 110 ? 8.801 -8.669 13.061 1.00 77.88 110 TYR A O 1
ATOM 873 N N . CYS A 1 111 ? 10.543 -7.349 12.514 1.00 82.00 111 CYS A N 1
ATOM 874 C CA . CYS A 1 111 ? 10.277 -7.341 11.090 1.00 82.00 111 CYS A CA 1
ATOM 875 C C . CYS A 1 111 ? 11.549 -7.621 10.296 1.00 82.00 111 CYS A C 1
ATOM 877 O O . CYS A 1 111 ? 12.641 -7.194 10.669 1.00 82.00 111 CYS A O 1
ATOM 879 N N . ASN A 1 112 ? 11.401 -8.352 9.193 1.00 76.88 112 ASN A N 1
ATOM 880 C CA . ASN A 1 112 ? 12.511 -8.630 8.299 1.00 76.88 112 ASN A CA 1
ATOM 881 C C . ASN A 1 112 ? 12.940 -7.326 7.596 1.00 76.88 112 ASN A C 1
ATOM 883 O O . ASN A 1 112 ? 12.113 -6.621 7.018 1.00 76.88 112 ASN A O 1
ATOM 887 N N . ALA A 1 113 ? 14.238 -7.015 7.628 1.00 70.88 113 ALA A N 1
ATOM 888 C CA . ALA A 1 113 ? 14.801 -5.821 6.993 1.00 70.88 113 ALA A CA 1
ATOM 889 C C . ALA A 1 113 ? 14.553 -5.771 5.472 1.00 70.88 113 ALA A C 1
ATOM 891 O O . ALA A 1 113 ? 14.559 -4.702 4.877 1.00 70.88 113 ALA A O 1
ATOM 892 N N . ASN A 1 114 ? 14.269 -6.915 4.845 1.00 70.94 114 ASN A N 1
ATOM 893 C CA . ASN A 1 114 ? 13.955 -7.004 3.420 1.00 70.94 114 ASN A CA 1
ATOM 894 C C . ASN A 1 114 ? 12.520 -6.573 3.073 1.00 70.94 114 ASN A C 1
ATOM 896 O O . ASN A 1 114 ? 12.168 -6.571 1.898 1.00 70.94 114 ASN A O 1
ATOM 900 N N . ILE A 1 115 ? 11.680 -6.261 4.066 1.00 73.06 115 ILE A N 1
ATOM 901 C CA . ILE A 1 115 ? 10.299 -5.794 3.855 1.00 73.06 115 ILE A CA 1
ATOM 902 C C . ILE A 1 115 ? 9.986 -4.481 4.584 1.00 73.06 115 ILE A C 1
ATOM 904 O O . ILE A 1 115 ? 8.930 -3.909 4.340 1.00 73.06 115 ILE A O 1
ATOM 908 N N . ALA A 1 116 ? 10.877 -3.989 5.452 1.00 74.38 116 ALA A N 1
ATOM 909 C CA . ALA A 1 116 ? 10.663 -2.801 6.276 1.00 74.38 116 ALA A CA 1
ATOM 910 C C . ALA A 1 116 ? 11.857 -1.828 6.230 1.00 74.38 116 ALA A C 1
ATOM 912 O O . ALA A 1 116 ? 12.995 -2.280 6.115 1.00 74.38 116 ALA A O 1
ATOM 913 N N . PRO A 1 117 ? 11.627 -0.510 6.409 1.00 82.94 117 PRO A N 1
ATOM 914 C CA . PRO A 1 117 ? 10.326 0.136 6.612 1.00 82.94 117 PRO A CA 1
ATOM 915 C C . PRO A 1 117 ? 9.585 0.415 5.290 1.00 82.94 117 PRO A C 1
ATOM 917 O O . PRO A 1 117 ? 10.094 1.114 4.413 1.00 82.94 117 PRO A O 1
ATOM 920 N N . ALA A 1 118 ? 8.355 -0.089 5.162 1.00 92.38 118 ALA A N 1
ATOM 921 C CA . ALA A 1 118 ? 7.446 0.273 4.076 1.00 92.38 118 ALA A CA 1
ATOM 922 C C . ALA A 1 118 ? 6.515 1.414 4.516 1.00 92.38 118 ALA A C 1
ATOM 924 O O . ALA A 1 118 ? 5.979 1.357 5.625 1.00 92.38 118 ALA A O 1
ATOM 925 N N . LYS A 1 119 ? 6.302 2.414 3.649 1.00 94.56 119 LYS A N 1
ATOM 926 C CA . LYS A 1 119 ? 5.240 3.412 3.837 1.00 94.56 119 LYS A CA 1
ATOM 927 C C . LYS A 1 119 ? 3.883 2.726 3.915 1.00 94.56 119 LYS A C 1
ATOM 929 O O . LYS A 1 119 ? 3.627 1.794 3.144 1.00 94.56 119 LYS A O 1
ATOM 934 N N . MET A 1 120 ? 3.033 3.186 4.826 1.00 96.19 120 MET A N 1
ATOM 935 C CA . MET A 1 120 ? 1.698 2.625 5.011 1.00 96.19 120 MET A CA 1
ATOM 936 C C . MET A 1 120 ? 0.631 3.455 4.297 1.00 96.19 120 MET A C 1
ATOM 938 O O . MET A 1 120 ? 0.654 4.682 4.340 1.00 96.19 120 MET A O 1
ATOM 942 N N . VAL A 1 121 ? -0.314 2.779 3.651 1.00 97.88 121 VAL A N 1
ATOM 943 C CA . VAL A 1 121 ? -1.454 3.396 2.959 1.00 97.88 121 VAL A CA 1
ATOM 944 C C . VAL A 1 121 ? -2.748 2.700 3.362 1.00 97.88 121 VAL A C 1
ATOM 946 O O . VAL A 1 121 ? -2.736 1.529 3.745 1.00 97.88 121 VAL A O 1
ATOM 949 N N . VAL A 1 122 ? -3.867 3.409 3.286 1.00 98.06 122 VAL A N 1
ATOM 950 C CA . VAL A 1 122 ? -5.189 2.894 3.648 1.00 98.06 122 VAL A CA 1
ATOM 951 C C . VAL A 1 122 ? -5.910 2.444 2.384 1.00 98.06 122 VAL A C 1
ATOM 953 O O . VAL A 1 122 ? -5.938 3.166 1.393 1.00 98.06 122 VAL A O 1
ATOM 956 N N . TYR A 1 123 ? -6.468 1.235 2.407 1.00 98.12 123 TYR A N 1
ATOM 957 C CA . TYR A 1 123 ? -7.270 0.709 1.306 1.00 98.12 123 TYR A CA 1
ATOM 958 C C . TYR A 1 123 ? -8.594 1.476 1.152 1.00 98.12 123 TYR A C 1
ATOM 960 O O . TYR A 1 123 ? -9.367 1.552 2.106 1.00 98.12 123 TYR A O 1
ATOM 968 N N . ASP A 1 124 ? -8.888 1.952 -0.061 1.00 98.06 124 ASP A N 1
ATOM 969 C CA . ASP A 1 124 ? -10.183 2.555 -0.419 1.00 98.06 124 ASP A CA 1
ATOM 970 C C . ASP A 1 124 ? -11.017 1.665 -1.346 1.00 98.06 124 ASP A C 1
ATOM 972 O O . ASP A 1 124 ? -12.242 1.781 -1.385 1.00 98.06 124 ASP A O 1
ATOM 976 N N . GLY A 1 125 ? -10.383 0.766 -2.103 1.00 97.12 125 GLY A N 1
ATOM 977 C CA . GLY A 1 125 ? -11.103 -0.025 -3.090 1.00 97.12 125 GLY A CA 1
ATOM 978 C C . GLY A 1 125 ? -10.230 -0.692 -4.142 1.00 97.12 125 GLY A C 1
ATOM 979 O O . GLY A 1 125 ? -8.996 -0.671 -4.105 1.00 97.12 125 GLY A O 1
ATOM 980 N N . VAL A 1 126 ? -10.918 -1.259 -5.128 1.00 96.50 126 VAL A N 1
ATOM 981 C CA . VAL A 1 126 ? -10.335 -1.645 -6.409 1.00 96.50 126 VAL A CA 1
ATOM 982 C C . VAL A 1 126 ? -11.101 -0.961 -7.526 1.00 96.50 126 VAL A C 1
ATOM 984 O O . VAL A 1 126 ? -12.328 -0.920 -7.509 1.00 96.50 126 VAL A O 1
ATOM 987 N N . SER A 1 127 ? -10.373 -0.432 -8.501 1.00 94.69 127 SER A N 1
ATOM 988 C CA . SER A 1 127 ? -10.975 0.099 -9.718 1.00 94.69 127 SER A CA 1
ATOM 989 C C . SER A 1 127 ? -11.363 -1.044 -10.660 1.00 94.69 127 SER A C 1
ATOM 991 O O . SER A 1 127 ? -10.586 -1.974 -10.876 1.00 94.69 127 SER A O 1
ATOM 993 N N . GLU A 1 128 ? -12.559 -0.967 -11.243 1.00 92.81 128 GLU A N 1
ATOM 994 C CA . GLU A 1 128 ? -12.994 -1.884 -12.307 1.00 92.81 128 GLU A CA 1
ATOM 995 C C . GLU A 1 128 ? -12.320 -1.560 -13.649 1.00 92.81 128 GLU A C 1
ATOM 997 O O . GLU A 1 128 ? -12.119 -2.444 -14.481 1.00 92.81 128 GLU A O 1
ATOM 1002 N N . SER A 1 129 ? -11.937 -0.296 -13.853 1.00 94.56 129 SER A N 1
ATOM 1003 C CA . SER A 1 129 ? -11.135 0.149 -14.992 1.00 94.56 129 SER A CA 1
ATOM 1004 C C . SER A 1 129 ? -9.643 0.126 -14.669 1.00 94.56 129 SER A C 1
ATOM 1006 O O . SER A 1 129 ? -9.242 0.247 -13.508 1.00 94.56 129 SER A O 1
ATOM 1008 N N . GLU A 1 130 ? -8.809 0.032 -15.702 1.00 95.38 130 GLU A N 1
ATOM 1009 C CA . GLU A 1 130 ? -7.361 0.196 -15.567 1.00 95.38 130 GLU A CA 1
ATOM 1010 C C . GLU A 1 130 ? -7.028 1.564 -14.955 1.00 95.38 130 GLU A C 1
ATOM 1012 O O . GLU A 1 130 ? -7.637 2.576 -15.311 1.00 95.38 130 GLU A O 1
ATOM 1017 N N . CYS A 1 131 ? -6.101 1.592 -13.994 1.00 95.38 131 CYS A N 1
ATOM 1018 C CA . CYS A 1 131 ? -5.670 2.854 -13.415 1.00 95.38 131 CYS A CA 1
ATOM 1019 C C . CYS A 1 131 ? -4.954 3.713 -14.478 1.00 95.38 131 CYS A C 1
ATOM 1021 O O . CYS A 1 131 ? -4.097 3.183 -15.188 1.00 95.38 131 CYS A O 1
ATOM 1023 N N . PRO A 1 132 ? -5.255 5.024 -14.548 1.00 87.56 132 PRO A N 1
ATOM 1024 C CA . PRO A 1 132 ? -4.676 5.948 -15.527 1.00 87.56 132 PRO A CA 1
ATOM 1025 C C . PRO A 1 132 ? -3.190 6.128 -15.286 1.00 87.56 132 PRO A C 1
ATOM 1027 O O . PRO A 1 132 ? -2.834 6.271 -14.096 1.00 87.56 132 PRO A O 1
#

Secondary structure (DSSP, 8-state):
------------------------PPPPPPPEEEEEEEEEE-SS-SS-EEEEEESS--TTSEEEEETTTEEEEEEEEET--GGG--BT-EEEEEEE--HHHHHHT---S---TTT-SPPEEEEEEE-SSPP-

Radius of gyration: 25.83 Å; chains: 1; bounding box: 41×87×62 Å

pLDDT: mean 83.92, std 17.03, range [38.38, 98.44]